Protein AF-A0AA88HST9-F1 (afdb_monomer_lite)

Foldseek 3Di:
DVLLVLQVVLVVCLVCVVVLCCCLPPVCVVPDPPVCPDPVSVVSVVLNPDPCNNVVSVVSNVVSVLVVVVVVVVPPPDDDVVNNVVSVVVSVLVVCPVPDDPVVSVVVVVVVVVVVVVD

Sequence (119 aa):
MLWLSIGPAAARMIELWPAIVEYFTVFIPKKSAILMRSNAYEEIAKLLKQSTLKAEFQFSVDSSSLFTRFTLKFRCQEPLVHEIFMELELLGRTLAGHILKAEVAQKLLEDLESKTVRR

Organism: Artemia franciscana (NCBI:txid6661)

Radius of gyration: 21.06 Å; chains: 1; bounding box: 46×28×64 Å

pLDDT: mean 81.49, std 11.65, range [40.53, 95.38]

Structure (mmCIF, N/CA/C/O backbone):
data_AF-A0AA88HST9-F1
#
_entry.id   AF-A0AA88HST9-F1
#
loop_
_atom_site.group_PDB
_atom_site.id
_atom_site.type_symbol
_atom_site.label_atom_id
_atom_site.label_alt_id
_atom_site.label_comp_id
_atom_site.label_asym_id
_atom_site.label_entity_id
_atom_site.label_seq_id
_atom_site.pdbx_PDB_ins_code
_atom_site.Cartn_x
_atom_site.Cartn_y
_atom_site.Cartn_z
_atom_site.occupancy
_atom_site.B_iso_or_equiv
_atom_site.auth_seq_id
_atom_site.auth_comp_id
_atom_site.auth_asym_id
_atom_site.auth_atom_id
_atom_site.pdbx_PDB_model_num
ATOM 1 N N . MET A 1 1 ? -8.917 17.772 2.207 1.00 47.25 1 MET A N 1
ATOM 2 C CA . MET A 1 1 ? -9.353 17.037 0.993 1.00 47.25 1 MET A CA 1
ATOM 3 C C . MET A 1 1 ? -8.372 15.952 0.534 1.00 47.25 1 MET A C 1
ATOM 5 O O . MET A 1 1 ? -8.838 14.989 -0.053 1.00 47.25 1 MET A O 1
ATOM 9 N N . LEU A 1 2 ? -7.066 16.042 0.829 1.00 57.47 2 LEU A N 1
ATOM 10 C CA . LEU A 1 2 ? -6.024 15.159 0.270 1.00 57.47 2 LEU A CA 1
ATOM 11 C C . LEU A 1 2 ? -6.174 13.649 0.577 1.00 57.47 2 LEU A C 1
ATOM 13 O O . LEU A 1 2 ? -5.771 12.811 -0.220 1.00 57.47 2 LEU A O 1
ATOM 17 N N . TRP A 1 3 ? -6.773 13.286 1.714 1.00 59.03 3 TRP A N 1
ATOM 18 C CA . TRP A 1 3 ? -6.875 11.884 2.144 1.00 59.03 3 TRP A CA 1
ATOM 19 C C . TRP A 1 3 ? -7.868 11.040 1.322 1.00 59.03 3 TRP A C 1
ATOM 21 O O . TRP A 1 3 ? -7.671 9.841 1.133 1.00 59.03 3 TRP A O 1
ATOM 31 N N . LEU A 1 4 ? -8.923 11.670 0.791 1.00 63.59 4 LEU A N 1
ATOM 32 C CA . LEU A 1 4 ? -9.952 10.983 -0.003 1.00 63.59 4 LEU A CA 1
ATOM 33 C C . LEU A 1 4 ? -9.472 10.653 -1.422 1.00 63.59 4 LEU A C 1
ATOM 35 O O . LEU A 1 4 ? -9.969 9.715 -2.031 1.00 63.59 4 LEU A O 1
ATOM 39 N N . SER A 1 5 ? -8.502 11.402 -1.953 1.00 75.19 5 SER A N 1
ATOM 40 C CA . SER A 1 5 ? -7.960 11.171 -3.297 1.00 75.19 5 SER A CA 1
ATOM 41 C C . SER A 1 5 ? -6.881 10.087 -3.337 1.00 75.19 5 SER A C 1
ATOM 43 O O . SER A 1 5 ? -6.665 9.490 -4.388 1.00 75.19 5 SER A O 1
ATOM 45 N N . ILE A 1 6 ? -6.218 9.809 -2.207 1.00 81.75 6 ILE A N 1
ATOM 46 C CA . ILE A 1 6 ? -5.151 8.798 -2.129 1.00 81.75 6 ILE A CA 1
ATOM 47 C C . ILE A 1 6 ? -5.712 7.380 -2.284 1.00 81.75 6 ILE A C 1
ATOM 49 O O . ILE A 1 6 ? -5.101 6.573 -2.976 1.00 81.75 6 ILE A O 1
ATOM 53 N N . GLY A 1 7 ? -6.881 7.080 -1.707 1.00 85.56 7 GLY A N 1
ATOM 54 C CA . GLY A 1 7 ? -7.486 5.743 -1.771 1.00 85.56 7 GLY A CA 1
ATOM 55 C C . GLY A 1 7 ? -7.720 5.250 -3.204 1.00 85.56 7 GLY A C 1
ATOM 56 O O . GLY A 1 7 ? -7.146 4.233 -3.589 1.00 85.56 7 GLY A O 1
ATOM 57 N N . PRO A 1 8 ? -8.490 5.980 -4.034 1.00 88.81 8 PRO A N 1
ATOM 58 C CA . PRO A 1 8 ? -8.727 5.598 -5.426 1.00 88.81 8 PRO A CA 1
ATOM 59 C C . PRO A 1 8 ? -7.445 5.523 -6.268 1.00 88.81 8 PRO A C 1
ATOM 61 O O . PRO A 1 8 ? -7.311 4.640 -7.113 1.00 88.81 8 PRO A O 1
ATOM 64 N N . ALA A 1 9 ? -6.483 6.422 -6.029 1.00 89.44 9 ALA A N 1
ATOM 65 C CA . ALA A 1 9 ? -5.199 6.403 -6.726 1.00 89.44 9 ALA A CA 1
ATOM 66 C C . ALA A 1 9 ? -4.369 5.162 -6.357 1.00 89.44 9 ALA A C 1
ATOM 68 O O . ALA A 1 9 ? -3.865 4.477 -7.246 1.00 89.44 9 ALA A O 1
ATOM 69 N N . ALA A 1 10 ? -4.277 4.831 -5.066 1.00 90.50 10 ALA A N 1
ATOM 70 C CA . ALA A 1 10 ? -3.583 3.641 -4.585 1.00 90.50 10 ALA A CA 1
ATOM 71 C C . ALA A 1 10 ? -4.253 2.351 -5.087 1.00 90.50 10 ALA A C 1
ATOM 73 O O . ALA A 1 10 ? -3.559 1.443 -5.535 1.00 90.50 10 ALA A O 1
ATOM 74 N N . ALA A 1 11 ? -5.590 2.296 -5.116 1.00 91.69 11 ALA A N 1
ATOM 75 C CA . ALA A 1 11 ? -6.327 1.155 -5.661 1.00 91.69 11 ALA A CA 1
ATOM 76 C C . ALA A 1 11 ? -5.984 0.914 -7.139 1.00 91.69 11 ALA A C 1
ATOM 78 O O . ALA A 1 11 ? -5.685 -0.212 -7.535 1.00 91.69 11 ALA A O 1
ATOM 79 N N . ARG A 1 12 ? -5.918 1.987 -7.935 1.00 93.25 12 ARG A N 1
ATOM 80 C CA . ARG A 1 12 ? -5.510 1.913 -9.342 1.00 93.25 12 ARG A CA 1
ATOM 81 C C . ARG A 1 12 ? -4.055 1.466 -9.514 1.00 93.25 12 ARG A C 1
ATOM 83 O O . ARG A 1 12 ? -3.750 0.721 -10.441 1.00 93.25 12 ARG A O 1
ATOM 90 N N . MET A 1 13 ? -3.156 1.894 -8.626 1.00 92.38 13 MET A N 1
ATOM 91 C CA . MET A 1 13 ? -1.761 1.434 -8.629 1.00 92.38 13 MET A CA 1
ATOM 92 C C . MET A 1 13 ? -1.644 -0.065 -8.333 1.00 92.38 13 MET A C 1
ATOM 94 O O . MET A 1 13 ? -0.799 -0.732 -8.926 1.00 92.38 13 MET A O 1
ATOM 98 N N . ILE A 1 14 ? -2.499 -0.606 -7.458 1.00 93.44 14 ILE A N 1
ATOM 99 C CA . ILE A 1 14 ? -2.558 -2.046 -7.162 1.00 93.44 14 ILE A CA 1
ATOM 100 C C . ILE A 1 14 ? -3.110 -2.827 -8.357 1.00 93.44 14 ILE A C 1
ATOM 102 O O . ILE A 1 14 ? -2.544 -3.857 -8.719 1.00 93.44 14 ILE A O 1
ATOM 106 N N . GLU A 1 15 ? -4.177 -2.331 -8.987 1.00 95.31 15 GLU A N 1
ATOM 107 C CA . GLU A 1 15 ? -4.783 -2.942 -10.178 1.00 95.31 15 GLU A CA 1
ATOM 108 C C . GLU A 1 15 ? -3.774 -3.043 -11.333 1.00 95.31 15 GLU A C 1
ATOM 110 O O . GLU A 1 15 ? -3.610 -4.099 -11.944 1.00 95.31 15 GLU A O 1
ATOM 115 N N . LEU A 1 16 ? -3.032 -1.961 -11.582 1.00 95.31 16 LEU A N 1
ATOM 116 C CA . LEU A 1 16 ? -2.015 -1.893 -12.635 1.00 95.31 16 LEU A CA 1
ATOM 117 C C . LEU A 1 16 ? -0.659 -2.475 -12.217 1.00 95.31 16 LEU A C 1
ATOM 119 O O . LEU A 1 16 ? 0.271 -2.489 -13.025 1.00 95.31 16 LEU A O 1
ATOM 123 N N . TRP A 1 17 ? -0.522 -2.970 -10.984 1.00 94.19 17 TRP A N 1
ATOM 124 C CA . TRP A 1 17 ? 0.758 -3.406 -10.428 1.00 94.19 17 TRP A CA 1
ATOM 125 C C . TRP A 1 17 ? 1.511 -4.413 -11.312 1.00 94.19 17 TRP A C 1
ATOM 127 O O . TRP A 1 17 ? 2.698 -4.188 -11.561 1.00 94.19 17 TRP A O 1
ATOM 137 N N . PRO A 1 18 ? 0.877 -5.482 -11.846 1.00 93.50 18 PRO A N 1
ATOM 138 C CA . PRO A 1 18 ? 1.578 -6.439 -12.701 1.00 93.50 18 PRO A CA 1
ATOM 139 C C . PRO A 1 18 ? 2.143 -5.783 -13.967 1.00 93.50 18 PRO A C 1
ATOM 141 O O . PRO A 1 18 ? 3.297 -6.017 -14.318 1.00 93.50 18 PRO A O 1
ATOM 144 N N . ALA A 1 19 ? 1.360 -4.903 -14.599 1.00 95.38 19 ALA A N 1
ATOM 145 C CA . ALA A 1 19 ? 1.761 -4.194 -15.809 1.00 95.38 19 ALA A CA 1
ATOM 146 C C . ALA A 1 19 ? 2.894 -3.194 -15.539 1.00 95.38 19 ALA A C 1
ATOM 148 O O . ALA A 1 19 ? 3.815 -3.080 -16.343 1.00 95.38 19 ALA A O 1
ATOM 149 N N . ILE A 1 20 ? 2.866 -2.499 -14.396 1.00 93.88 20 ILE A N 1
ATOM 150 C CA . ILE A 1 20 ? 3.944 -1.590 -13.979 1.00 93.88 20 ILE A CA 1
ATOM 151 C C . ILE A 1 20 ? 5.243 -2.378 -13.787 1.00 93.88 20 ILE A C 1
ATOM 153 O O . ILE A 1 20 ? 6.280 -2.004 -14.338 1.00 93.88 20 ILE A O 1
ATOM 157 N N . VAL A 1 21 ? 5.189 -3.491 -13.048 1.00 94.00 21 VAL A N 1
ATOM 158 C CA . VAL A 1 21 ? 6.365 -4.339 -12.822 1.00 94.00 21 VAL A CA 1
ATOM 159 C C . VAL A 1 21 ? 6.911 -4.850 -14.153 1.00 94.00 21 VAL A C 1
ATOM 161 O O . VAL A 1 21 ? 8.101 -4.686 -14.417 1.00 94.00 21 VAL A O 1
ATOM 164 N N . GLU A 1 22 ? 6.070 -5.406 -15.023 1.00 94.50 22 GLU A N 1
ATOM 165 C CA . GLU A 1 22 ? 6.497 -5.909 -16.333 1.00 94.50 22 GLU A CA 1
ATOM 166 C C . GLU A 1 22 ? 7.096 -4.800 -17.212 1.00 94.50 22 GLU A C 1
ATOM 168 O O . GLU A 1 22 ? 8.156 -4.976 -17.822 1.00 94.50 22 GLU A O 1
ATOM 173 N N . TYR A 1 23 ? 6.468 -3.626 -17.234 1.00 93.62 23 TYR A N 1
ATOM 174 C CA . TYR A 1 23 ? 6.916 -2.500 -18.042 1.00 93.62 23 TYR A CA 1
ATOM 175 C C . TYR A 1 23 ? 8.320 -2.027 -17.642 1.00 93.62 23 TYR A C 1
ATOM 177 O O . TYR A 1 23 ? 9.204 -1.897 -18.495 1.00 93.62 23 TYR A O 1
ATOM 185 N N . PHE A 1 24 ? 8.551 -1.822 -16.343 1.00 92.81 24 PHE A N 1
ATOM 186 C CA . PHE A 1 24 ? 9.826 -1.307 -15.841 1.00 92.81 24 PHE A CA 1
ATOM 187 C C . PHE A 1 24 ? 10.914 -2.379 -15.709 1.00 92.81 24 PHE A C 1
ATOM 189 O O . PHE A 1 24 ? 12.089 -2.045 -15.827 1.00 92.81 24 PHE A O 1
ATOM 196 N N . THR A 1 25 ? 10.567 -3.655 -15.505 1.00 91.25 25 THR A N 1
ATOM 197 C CA . THR A 1 25 ? 11.570 -4.725 -15.299 1.00 91.25 25 THR A CA 1
ATOM 198 C C . THR A 1 25 ? 11.862 -5.566 -16.541 1.00 91.25 25 THR A C 1
ATOM 200 O O . THR A 1 25 ? 12.947 -6.136 -16.638 1.00 91.25 25 THR A O 1
ATOM 203 N N . VAL A 1 26 ? 10.942 -5.628 -17.510 1.00 91.94 26 VAL A N 1
ATOM 204 C CA . VAL A 1 26 ? 11.084 -6.464 -18.714 1.00 91.94 26 VAL A CA 1
ATOM 205 C C . VAL A 1 26 ? 11.076 -5.622 -19.982 1.00 91.94 26 VAL A C 1
ATOM 207 O O . VAL A 1 26 ? 11.989 -5.739 -20.801 1.00 91.94 26 VAL A O 1
ATOM 210 N N . PHE A 1 27 ? 10.061 -4.778 -20.169 1.00 93.75 27 PHE A N 1
ATOM 211 C CA . PHE A 1 27 ? 9.853 -4.085 -21.441 1.00 93.75 27 PHE A CA 1
ATOM 212 C C . PHE A 1 27 ? 10.879 -2.977 -21.695 1.00 93.75 27 PHE A C 1
ATOM 214 O O . PHE A 1 27 ? 11.538 -2.989 -22.738 1.00 93.75 27 PHE A O 1
ATOM 221 N N . ILE A 1 28 ? 11.049 -2.035 -20.757 1.00 92.31 28 ILE A N 1
ATOM 222 C CA . ILE A 1 28 ? 12.011 -0.933 -20.913 1.00 92.31 28 ILE A CA 1
ATOM 223 C C . ILE A 1 28 ? 13.437 -1.467 -21.122 1.00 92.31 28 ILE A C 1
ATOM 225 O O . ILE A 1 28 ? 14.056 -1.053 -22.108 1.00 92.31 28 ILE A O 1
ATOM 229 N N . PRO A 1 29 ? 13.946 -2.414 -20.304 1.00 90.50 29 PRO A N 1
ATOM 230 C CA . PRO A 1 29 ? 15.285 -2.961 -20.504 1.00 90.50 29 PRO A CA 1
ATOM 231 C C . PRO A 1 29 ? 15.516 -3.601 -21.872 1.00 90.50 29 PRO A C 1
ATOM 233 O O . PRO A 1 29 ? 16.614 -3.508 -22.414 1.00 90.50 29 PRO A O 1
ATOM 236 N N . LYS A 1 30 ? 14.482 -4.217 -22.459 1.00 91.38 30 LYS A N 1
ATOM 237 C CA . LYS A 1 30 ? 14.563 -4.816 -23.800 1.00 91.38 30 LYS A CA 1
ATOM 238 C C . LYS A 1 30 ? 14.453 -3.791 -24.929 1.00 91.38 30 LYS A C 1
ATOM 240 O O . LYS A 1 30 ? 14.975 -4.037 -26.011 1.00 91.38 30 LYS A O 1
ATOM 245 N N . LYS A 1 31 ? 13.748 -2.675 -24.712 1.00 91.62 31 LYS A N 1
ATOM 246 C CA . LYS A 1 31 ? 13.371 -1.741 -25.786 1.00 91.62 31 LYS A CA 1
ATOM 247 C C . LYS A 1 31 ? 14.245 -0.492 -25.868 1.00 91.62 31 LYS A C 1
ATOM 249 O O . LYS A 1 31 ? 14.460 0.006 -26.970 1.00 91.62 31 LYS A O 1
ATOM 254 N N . SER A 1 32 ? 14.709 0.059 -24.744 1.00 87.00 32 SER A N 1
ATOM 255 C CA . SER A 1 32 ? 15.460 1.322 -24.762 1.00 87.00 32 SER A CA 1
ATOM 256 C C . SER A 1 32 ? 16.420 1.474 -23.586 1.00 87.00 32 SER A C 1
ATOM 258 O O . SER A 1 32 ? 16.035 1.847 -22.478 1.00 87.00 32 SER A O 1
ATOM 260 N N . ALA A 1 33 ? 17.712 1.312 -23.876 1.00 86.38 33 ALA A N 1
ATOM 261 C CA . ALA A 1 33 ? 18.790 1.600 -22.932 1.00 86.38 33 ALA A CA 1
ATOM 262 C C . ALA A 1 33 ? 18.906 3.098 -22.583 1.00 86.38 33 ALA A C 1
ATOM 264 O O . ALA A 1 33 ? 19.464 3.443 -21.547 1.00 86.38 33 ALA A O 1
ATOM 265 N N . ILE A 1 34 ? 18.380 3.998 -23.424 1.00 89.56 34 ILE A N 1
ATOM 266 C CA . ILE A 1 34 ? 18.397 5.447 -23.168 1.00 89.56 34 ILE A CA 1
ATOM 267 C C . ILE A 1 34 ? 17.441 5.789 -22.023 1.00 89.56 34 ILE A C 1
ATOM 269 O O . ILE A 1 34 ? 17.811 6.534 -21.120 1.00 89.56 34 ILE A O 1
ATOM 273 N N . LEU A 1 35 ? 16.239 5.201 -22.018 1.00 86.12 35 LEU A N 1
ATOM 274 C CA . LEU A 1 35 ? 15.265 5.413 -20.943 1.00 86.12 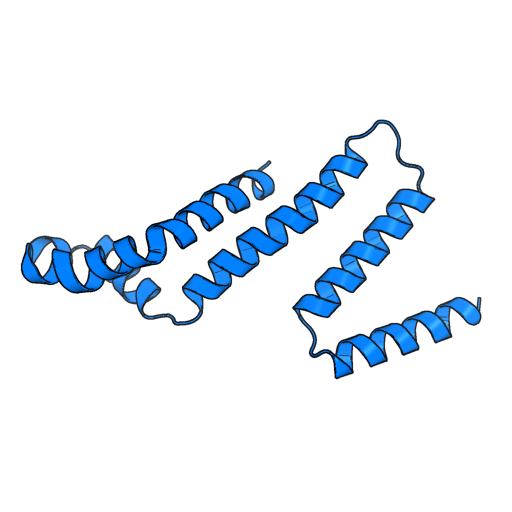35 LEU A CA 1
ATOM 275 C C . LEU A 1 35 ? 15.778 4.883 -19.602 1.00 86.12 35 LEU A C 1
ATOM 277 O O . LEU A 1 35 ? 15.525 5.504 -18.572 1.00 86.12 35 LEU A O 1
ATOM 281 N N . MET A 1 36 ? 16.559 3.798 -19.620 1.00 87.69 36 MET A N 1
ATOM 282 C CA . MET A 1 36 ? 17.175 3.251 -18.409 1.00 87.69 36 MET A CA 1
ATOM 283 C C . MET A 1 36 ? 18.174 4.196 -17.733 1.00 87.69 36 MET A C 1
ATOM 285 O O . MET A 1 36 ? 18.408 4.057 -16.541 1.00 87.69 36 MET A O 1
ATOM 289 N N . ARG A 1 37 ? 18.764 5.139 -18.478 1.00 89.38 37 ARG A N 1
ATOM 290 C CA . ARG A 1 37 ? 19.721 6.127 -17.949 1.00 89.38 37 ARG A CA 1
ATOM 291 C C . ARG A 1 37 ? 19.043 7.371 -17.380 1.00 89.38 37 ARG A C 1
ATOM 293 O O . ARG A 1 37 ? 19.723 8.291 -16.940 1.00 89.38 37 ARG A O 1
ATOM 300 N N . SER A 1 38 ? 17.716 7.453 -17.468 1.00 93.06 38 SER A N 1
ATOM 301 C CA . SER A 1 38 ? 16.983 8.576 -16.895 1.00 93.06 38 SER A CA 1
ATOM 302 C C . SER A 1 38 ? 16.864 8.411 -15.381 1.00 93.06 38 SER A C 1
ATOM 304 O O . SER A 1 38 ? 16.530 7.327 -14.901 1.00 93.06 38 SER A O 1
ATOM 306 N N . ASN A 1 39 ? 17.055 9.504 -14.638 1.00 92.25 39 ASN A N 1
ATOM 307 C CA . ASN A 1 39 ? 16.891 9.505 -13.179 1.00 92.25 39 ASN A CA 1
ATOM 308 C C . ASN A 1 39 ? 15.512 8.970 -12.762 1.00 92.25 39 ASN A C 1
ATOM 310 O O . ASN A 1 39 ? 15.409 8.186 -11.828 1.00 92.25 39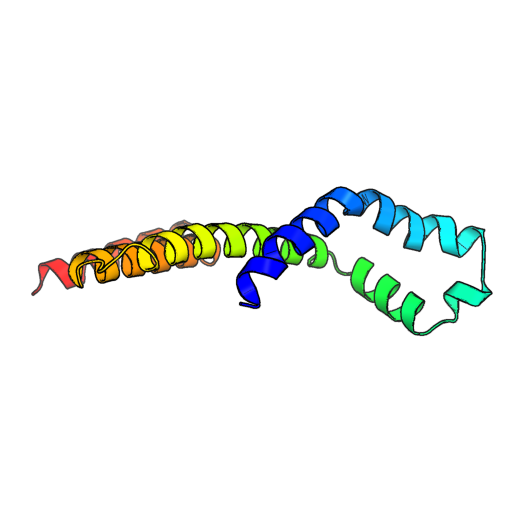 ASN A O 1
ATOM 314 N N . ALA A 1 40 ? 14.459 9.326 -13.506 1.00 90.75 40 ALA A N 1
ATOM 315 C CA . ALA A 1 40 ? 13.100 8.861 -13.235 1.00 90.75 40 ALA A CA 1
ATOM 316 C C . ALA A 1 40 ? 12.972 7.331 -13.32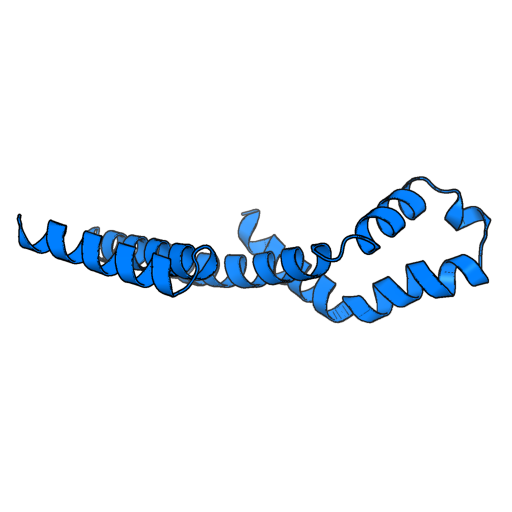1 1.00 90.75 40 ALA A C 1
ATOM 318 O O . ALA A 1 40 ? 12.321 6.713 -12.481 1.00 90.75 40 ALA A O 1
ATOM 319 N N . TYR A 1 41 ? 13.601 6.701 -14.319 1.00 92.50 41 TYR A N 1
ATOM 320 C CA . TYR A 1 41 ? 13.610 5.244 -14.414 1.00 92.50 41 TYR A CA 1
ATOM 321 C C . TYR A 1 41 ? 14.364 4.616 -13.241 1.00 92.50 41 TYR A C 1
ATOM 323 O O . TYR A 1 41 ? 13.865 3.661 -12.651 1.00 92.50 41 TYR A O 1
ATOM 331 N N . GLU A 1 42 ? 15.544 5.136 -12.897 1.00 91.75 42 GLU A N 1
ATOM 332 C CA . GLU A 1 42 ? 16.349 4.592 -11.799 1.00 91.75 42 GLU A CA 1
ATOM 333 C C . GLU A 1 42 ? 15.614 4.672 -10.457 1.00 91.75 42 GLU A C 1
ATOM 335 O O . GLU A 1 42 ? 15.603 3.696 -9.701 1.00 91.75 42 GLU A O 1
ATOM 340 N N . GLU A 1 43 ? 14.943 5.792 -10.187 1.00 93.81 43 GLU A N 1
ATOM 341 C CA . GLU A 1 43 ? 14.120 5.980 -8.992 1.00 93.81 43 GLU A CA 1
ATOM 342 C C . GLU A 1 43 ? 12.964 4.979 -8.940 1.00 93.81 43 GLU A C 1
ATOM 344 O O . GLU A 1 43 ? 12.810 4.267 -7.945 1.00 93.81 43 GLU A O 1
ATOM 349 N N . ILE A 1 44 ? 12.192 4.851 -10.024 1.00 92.38 44 ILE A N 1
ATOM 350 C CA . ILE A 1 44 ? 11.063 3.913 -10.081 1.00 92.38 44 ILE A CA 1
ATOM 351 C C . ILE A 1 44 ? 11.555 2.467 -9.967 1.00 92.38 44 ILE A C 1
ATOM 353 O O . ILE A 1 44 ? 10.996 1.680 -9.207 1.00 92.38 44 ILE A O 1
ATOM 357 N N . ALA A 1 45 ? 12.632 2.106 -10.665 1.00 90.75 45 ALA A N 1
ATOM 358 C CA . ALA A 1 45 ? 13.211 0.770 -10.594 1.00 90.75 45 ALA A CA 1
ATOM 359 C C . ALA A 1 45 ? 13.741 0.446 -9.188 1.00 90.75 45 ALA A C 1
ATOM 361 O O . ALA A 1 45 ? 13.660 -0.703 -8.751 1.00 90.75 45 ALA A O 1
ATOM 362 N N . LYS A 1 46 ? 14.269 1.438 -8.461 1.00 91.94 46 LYS A N 1
ATOM 363 C CA . LYS A 1 46 ? 14.672 1.287 -7.056 1.00 91.94 46 LYS A CA 1
ATOM 364 C C . LYS A 1 46 ? 13.460 1.067 -6.150 1.00 91.94 46 LYS A C 1
ATOM 366 O O . LYS A 1 46 ? 13.503 0.166 -5.317 1.00 91.94 46 LYS A O 1
ATOM 371 N N . LEU A 1 47 ? 12.393 1.841 -6.340 1.00 91.81 47 LEU A N 1
ATOM 372 C CA . LEU A 1 47 ? 11.142 1.708 -5.588 1.00 91.81 47 LEU A CA 1
ATOM 373 C C . LEU A 1 47 ? 10.484 0.340 -5.824 1.00 91.81 47 LEU A C 1
ATOM 375 O O . LEU A 1 47 ? 10.115 -0.340 -4.873 1.00 91.81 47 LEU A O 1
ATOM 379 N N . LEU A 1 48 ? 10.424 -0.132 -7.072 1.00 91.19 48 LEU A N 1
ATOM 380 C CA . LEU A 1 48 ? 9.836 -1.436 -7.411 1.00 91.19 48 LEU A CA 1
ATOM 381 C C . LEU A 1 48 ? 10.598 -2.636 -6.826 1.00 91.19 48 LEU A C 1
ATOM 383 O O . LEU A 1 48 ? 10.024 -3.717 -6.705 1.00 91.19 48 LEU A O 1
ATOM 387 N N . LYS A 1 49 ? 11.871 -2.468 -6.444 1.00 89.31 49 LYS A N 1
ATOM 388 C CA . LYS A 1 49 ? 12.641 -3.504 -5.730 1.00 89.31 49 LYS A CA 1
ATOM 389 C C . LYS A 1 49 ? 12.256 -3.620 -4.255 1.00 89.31 49 LYS A C 1
ATOM 391 O O . LYS A 1 49 ? 12.609 -4.612 -3.620 1.00 89.31 49 LYS A O 1
ATOM 396 N N . GLN A 1 50 ? 11.569 -2.627 -3.693 1.00 92.12 50 GLN A N 1
ATOM 397 C CA . GLN A 1 50 ? 11.107 -2.677 -2.313 1.00 92.12 50 GLN A CA 1
ATOM 398 C C . GLN A 1 50 ? 9.880 -3.584 -2.226 1.00 92.12 50 GLN A C 1
ATOM 400 O O . GLN A 1 50 ? 8.818 -3.282 -2.769 1.00 92.12 50 GLN A O 1
ATOM 405 N N . SER A 1 51 ? 10.013 -4.698 -1.506 1.00 85.06 51 SER A N 1
ATOM 406 C CA . SER A 1 51 ? 8.920 -5.656 -1.307 1.00 85.06 51 SER A CA 1
ATOM 407 C C . SER A 1 51 ? 7.728 -5.059 -0.550 1.00 85.06 51 SER A C 1
ATOM 409 O O . SER A 1 51 ? 6.611 -5.555 -0.685 1.00 85.06 51 SER A O 1
ATOM 411 N N . THR A 1 52 ? 7.943 -3.984 0.213 1.00 90.62 52 THR A N 1
ATOM 412 C CA . THR A 1 52 ? 6.907 -3.313 1.008 1.00 90.62 52 THR A CA 1
ATOM 413 C C . THR A 1 52 ? 6.026 -2.380 0.191 1.00 90.62 52 THR A C 1
ATOM 415 O O . THR A 1 52 ? 4.891 -2.146 0.586 1.00 90.62 52 THR A O 1
ATOM 418 N N . LEU A 1 53 ? 6.476 -1.901 -0.972 1.00 90.06 53 LEU A N 1
ATOM 419 C CA . LEU A 1 53 ? 5.787 -0.837 -1.707 1.00 90.06 53 LEU A CA 1
ATOM 420 C C . LEU A 1 53 ? 4.347 -1.212 -2.094 1.00 90.06 53 LEU A C 1
ATOM 422 O O . LEU A 1 53 ? 3.420 -0.417 -1.950 1.00 90.06 53 LEU A O 1
ATOM 426 N N . LYS A 1 54 ? 4.123 -2.459 -2.527 1.00 89.81 54 LYS A N 1
ATOM 427 C CA . LYS A 1 54 ? 2.766 -2.950 -2.819 1.00 89.81 54 LYS A CA 1
ATOM 428 C C . LYS A 1 54 ? 1.894 -2.993 -1.559 1.00 89.81 54 LYS A C 1
ATOM 430 O O . LYS A 1 54 ? 0.713 -2.659 -1.616 1.00 89.81 54 LYS A O 1
ATOM 435 N N . ALA A 1 55 ? 2.475 -3.403 -0.433 1.00 89.12 55 ALA A N 1
ATOM 436 C CA . ALA A 1 55 ? 1.780 -3.442 0.848 1.00 89.12 55 ALA A CA 1
ATOM 437 C C . ALA A 1 55 ? 1.453 -2.028 1.356 1.00 89.12 55 ALA A C 1
ATOM 439 O O . ALA A 1 55 ? 0.381 -1.823 1.909 1.00 89.12 55 ALA A O 1
ATOM 440 N N . GLU A 1 56 ? 2.313 -1.041 1.100 1.00 88.81 56 GLU A N 1
ATOM 441 C CA . GLU A 1 56 ? 2.064 0.371 1.420 1.00 88.81 56 GLU A CA 1
ATOM 442 C C . GLU A 1 56 ? 0.892 0.947 0.609 1.00 88.81 56 GLU A C 1
ATOM 444 O O . GLU A 1 56 ? 0.052 1.672 1.156 1.00 88.81 56 GLU A O 1
ATOM 449 N N . PHE A 1 57 ? 0.767 0.579 -0.672 1.00 90.06 57 PHE A N 1
ATOM 450 C CA . PHE A 1 57 ? -0.424 0.921 -1.454 1.00 90.06 57 PHE A CA 1
ATOM 451 C C . PHE A 1 57 ? -1.682 0.258 -0.893 1.00 90.06 57 PHE A C 1
ATOM 453 O O . PHE A 1 57 ? -2.695 0.939 -0.734 1.00 90.06 57 PHE A O 1
ATOM 460 N N . GLN A 1 58 ? -1.622 -1.031 -0.544 1.00 89.56 58 GLN A N 1
ATOM 461 C CA . GLN A 1 58 ? -2.763 -1.733 0.056 1.00 89.56 58 GLN A CA 1
ATOM 462 C C . GLN A 1 58 ? -3.180 -1.085 1.382 1.00 89.56 58 GLN A C 1
ATOM 464 O O . GLN A 1 58 ? -4.346 -0.750 1.569 1.00 89.56 58 GLN A O 1
ATOM 469 N N . PHE A 1 59 ? -2.210 -0.788 2.247 1.00 87.12 59 PHE A N 1
ATOM 470 C CA . PHE A 1 59 ? -2.435 -0.079 3.501 1.00 87.12 59 PHE A CA 1
ATOM 471 C C . PHE A 1 59 ? -3.093 1.289 3.282 1.00 87.12 59 PHE A C 1
ATOM 473 O O . PHE A 1 59 ? -3.979 1.687 4.042 1.00 87.12 59 PHE A O 1
ATOM 480 N N . SER A 1 60 ? -2.695 2.008 2.230 1.00 87.19 60 SER A N 1
ATOM 481 C CA . SER A 1 60 ? -3.287 3.301 1.872 1.00 87.19 60 SER A CA 1
ATOM 482 C C . SER A 1 60 ? -4.748 3.168 1.434 1.00 87.19 60 SER A C 1
ATOM 484 O O . SER A 1 60 ? -5.576 3.997 1.821 1.00 87.19 60 SER A O 1
ATOM 486 N N . VAL A 1 61 ? -5.088 2.126 0.666 1.00 88.75 61 VAL A N 1
ATOM 487 C CA . VAL A 1 61 ? -6.476 1.815 0.276 1.00 88.75 61 VAL A CA 1
ATOM 488 C C . VAL A 1 61 ? -7.320 1.496 1.507 1.00 88.75 61 VAL A C 1
ATOM 490 O O . VAL A 1 61 ? -8.367 2.118 1.717 1.00 88.75 61 VAL A O 1
ATOM 493 N N . ASP A 1 62 ? -6.830 0.591 2.353 1.00 85.44 62 ASP A N 1
ATOM 494 C CA . ASP A 1 62 ? -7.543 0.129 3.544 1.00 85.44 62 ASP A CA 1
ATOM 495 C C . ASP A 1 62 ? -7.776 1.291 4.516 1.00 85.44 62 ASP A C 1
ATOM 497 O O . ASP A 1 62 ? -8.905 1.542 4.950 1.00 85.44 62 ASP A O 1
ATOM 501 N N . SER A 1 63 ? -6.735 2.089 4.767 1.00 83.75 63 SER A N 1
ATOM 502 C CA . SER A 1 63 ? -6.823 3.289 5.601 1.00 83.75 63 SER A CA 1
ATOM 503 C C . SER A 1 63 ? -7.799 4.311 5.016 1.00 83.75 63 SER A C 1
ATOM 505 O O . SER A 1 63 ? -8.640 4.853 5.735 1.00 83.75 63 SER A O 1
ATOM 507 N N . SER A 1 64 ? -7.740 4.574 3.706 1.00 85.69 64 SER A N 1
ATOM 508 C CA . SER A 1 64 ? -8.646 5.530 3.061 1.00 85.69 64 SER A CA 1
ATOM 509 C C . SER A 1 64 ? -10.112 5.112 3.209 1.00 85.69 64 SER A C 1
ATOM 511 O O . SER A 1 64 ? -10.951 5.956 3.534 1.00 85.69 64 SER A O 1
ATOM 513 N N . SER A 1 65 ? -10.426 3.820 3.072 1.00 83.06 65 SER A N 1
ATOM 514 C CA . SER A 1 65 ? -11.790 3.304 3.269 1.00 83.06 65 SER A CA 1
ATOM 515 C C . SER A 1 65 ? -12.300 3.514 4.704 1.00 83.06 65 SER A C 1
ATOM 517 O O . SER A 1 65 ? -13.413 4.008 4.915 1.00 83.06 65 SER A O 1
ATOM 519 N N . LEU A 1 66 ? -11.444 3.239 5.689 1.00 82.12 66 LEU A N 1
ATOM 520 C CA . LEU A 1 66 ? -11.732 3.362 7.115 1.00 82.12 66 LEU A CA 1
ATOM 521 C C . LEU A 1 66 ? -11.994 4.822 7.512 1.00 82.12 66 LEU A C 1
ATOM 523 O O . LEU A 1 66 ? -13.009 5.125 8.145 1.00 82.12 66 LEU A O 1
ATOM 527 N N . PHE A 1 67 ? -11.151 5.746 7.049 1.00 81.19 67 PHE A N 1
ATOM 528 C CA . PHE A 1 67 ? -11.348 7.177 7.283 1.00 81.19 67 PHE A CA 1
ATOM 529 C C . PHE A 1 67 ? -12.508 7.763 6.464 1.00 81.19 67 PHE A C 1
ATOM 531 O O . PHE A 1 67 ? -13.163 8.699 6.923 1.00 81.19 67 PHE A O 1
ATOM 538 N N . THR A 1 68 ? -12.816 7.223 5.281 1.00 82.31 68 THR A N 1
ATOM 539 C CA . THR A 1 68 ? -13.991 7.645 4.494 1.00 82.31 68 THR A CA 1
ATOM 540 C C . THR A 1 68 ? -15.282 7.307 5.234 1.00 82.31 68 THR A C 1
ATOM 542 O O . THR A 1 68 ? -16.131 8.180 5.400 1.00 82.31 68 THR A O 1
ATOM 545 N N . ARG A 1 69 ? -15.405 6.081 5.761 1.00 77.88 69 ARG A N 1
ATOM 546 C CA . ARG A 1 69 ? -16.561 5.672 6.576 1.00 77.88 69 ARG A CA 1
ATOM 547 C C . ARG A 1 69 ? -16.743 6.579 7.791 1.00 77.88 69 ARG A C 1
ATOM 549 O O . ARG A 1 69 ? -17.856 7.028 8.048 1.00 77.88 69 ARG A O 1
ATOM 556 N N . PHE A 1 70 ? -15.647 6.863 8.495 1.00 76.81 70 PHE A N 1
ATOM 557 C CA . PHE A 1 70 ? -15.643 7.780 9.629 1.00 76.81 70 PHE A CA 1
ATOM 558 C C . PHE A 1 70 ? -16.110 9.172 9.183 1.00 76.81 70 PHE A C 1
ATOM 560 O O . PHE A 1 70 ? -17.172 9.625 9.589 1.00 76.81 70 PHE A O 1
ATOM 567 N N . THR A 1 71 ? -15.396 9.820 8.260 1.00 78.44 71 THR A N 1
ATOM 568 C CA . THR A 1 71 ? -15.693 11.199 7.824 1.00 78.44 71 THR A CA 1
ATOM 569 C C . THR A 1 71 ? -17.087 11.393 7.227 1.00 78.44 71 THR A C 1
ATOM 571 O O . THR A 1 71 ? -17.629 12.488 7.354 1.00 78.44 71 THR A O 1
ATOM 574 N N . LEU A 1 72 ? -17.691 10.371 6.611 1.00 76.81 72 LEU A N 1
ATOM 575 C CA . LEU A 1 72 ? -19.081 10.437 6.152 1.00 76.81 72 LEU A CA 1
ATOM 576 C C . LEU A 1 72 ? -20.068 10.601 7.315 1.00 76.81 72 LEU A C 1
ATOM 578 O O . LEU A 1 72 ? -20.959 11.441 7.214 1.00 76.81 72 LEU A O 1
ATOM 582 N N . LYS A 1 73 ? -19.874 9.891 8.436 1.00 72.19 73 LYS A N 1
ATOM 583 C CA . LYS A 1 73 ? -20.718 10.049 9.634 1.00 72.19 73 LYS A CA 1
ATOM 584 C C . LYS A 1 73 ? -20.605 11.447 10.245 1.00 72.19 73 LYS A C 1
ATOM 586 O O . LYS A 1 73 ? -21.611 12.018 10.639 1.00 72.19 73 LYS A O 1
ATOM 591 N N . PHE A 1 74 ? -19.408 12.038 10.235 1.00 71.81 74 PHE A N 1
ATOM 592 C CA . PHE A 1 74 ? -19.181 13.409 10.723 1.00 71.81 74 PHE A CA 1
ATOM 593 C C . PHE A 1 74 ? -19.714 14.507 9.799 1.00 71.81 74 PHE A C 1
ATOM 595 O O . PHE A 1 74 ? -19.793 15.663 10.206 1.00 71.81 74 PHE A O 1
ATOM 602 N N . ARG A 1 75 ? -20.033 14.174 8.543 1.00 69.56 75 ARG A N 1
ATOM 603 C CA . ARG A 1 75 ? -20.634 15.109 7.581 1.00 69.56 75 ARG A CA 1
ATOM 604 C C . ARG A 1 75 ? -22.160 15.120 7.633 1.00 69.56 75 ARG A C 1
ATOM 606 O O . ARG A 1 75 ? -22.755 16.039 7.075 1.00 69.56 75 ARG A O 1
ATOM 613 N N . CYS A 1 76 ? -22.788 14.133 8.271 1.00 70.12 76 CYS A N 1
ATOM 614 C CA . CYS A 1 76 ? -24.203 14.209 8.617 1.00 70.12 76 CYS A CA 1
ATOM 615 C C . CYS A 1 76 ? -24.400 15.307 9.674 1.00 70.12 76 CYS A C 1
ATOM 617 O O . CYS A 1 76 ? -23.522 15.527 10.503 1.00 70.12 76 CYS A O 1
ATOM 619 N N . GLN A 1 77 ? -25.501 16.056 9.590 1.00 59.09 77 GLN A N 1
ATOM 620 C CA . GLN A 1 77 ? -25.740 17.215 10.452 1.00 59.09 77 GLN A CA 1
ATOM 621 C C . GLN A 1 77 ? -25.783 16.785 11.928 1.00 59.09 77 GLN A C 1
ATOM 623 O O . GLN A 1 77 ? -26.626 15.984 12.309 1.00 59.09 77 GLN A O 1
ATOM 628 N N . GLU A 1 78 ? -24.848 17.333 12.710 1.00 66.62 78 GLU A N 1
ATOM 629 C CA . GLU A 1 78 ? -24.784 17.298 14.180 1.00 66.62 78 GLU A CA 1
ATOM 630 C C . GLU A 1 78 ? -24.756 15.899 14.827 1.00 66.62 78 GLU A C 1
ATOM 632 O O . GLU A 1 78 ? -25.674 15.539 15.565 1.00 66.62 78 GLU A O 1
ATOM 637 N N . PRO A 1 79 ? -23.680 15.110 14.631 1.00 69.88 79 PRO A N 1
ATOM 638 C CA . PRO A 1 79 ? -23.480 13.909 15.430 1.00 69.88 79 PRO A CA 1
ATOM 639 C C . PRO A 1 79 ? -23.318 14.306 16.899 1.00 69.88 79 PRO A C 1
ATOM 641 O O . PRO A 1 79 ? -22.537 15.205 17.241 1.00 69.88 79 PRO A O 1
ATOM 644 N N . LEU A 1 80 ? -24.059 13.641 17.782 1.00 80.19 80 LEU A N 1
ATOM 645 C CA . LEU A 1 80 ? -23.998 13.929 19.210 1.00 80.19 80 LEU A CA 1
ATOM 646 C C . LEU A 1 80 ? -22.593 13.585 19.728 1.00 80.19 80 LEU A C 1
ATOM 648 O O . LEU A 1 80 ? -21.966 12.628 19.280 1.00 80.19 80 LEU A O 1
ATOM 652 N N . VAL A 1 81 ? -22.081 14.340 20.706 1.00 80.56 81 VAL A N 1
ATOM 653 C CA . VAL A 1 81 ? -20.702 14.166 21.220 1.00 80.56 81 VAL A CA 1
ATOM 654 C C . VAL A 1 81 ? -20.419 12.723 21.665 1.00 80.56 81 VAL A C 1
ATOM 656 O O . VAL A 1 81 ? -19.299 12.236 21.519 1.00 80.56 81 VAL A O 1
ATOM 659 N N . HIS A 1 82 ? -21.433 12.010 22.161 1.00 80.69 82 HIS A N 1
ATOM 660 C CA . HIS A 1 82 ? -21.295 10.601 22.523 1.00 80.69 82 HIS A CA 1
ATOM 661 C C . HIS A 1 82 ? -21.127 9.682 21.300 1.00 80.69 82 HIS A C 1
ATOM 663 O O . HIS A 1 82 ? -20.338 8.747 21.359 1.00 80.69 82 HIS A O 1
ATOM 669 N N . GLU A 1 83 ? -21.793 9.955 20.176 1.00 80.38 83 GLU A N 1
ATOM 670 C CA . GLU A 1 83 ? -21.618 9.202 18.925 1.00 80.38 83 GLU A CA 1
ATOM 671 C C . GLU A 1 83 ? -20.220 9.430 18.347 1.00 80.38 83 GLU A C 1
ATOM 673 O O . GLU A 1 83 ? -19.560 8.490 17.909 1.00 80.38 83 GLU A O 1
ATOM 678 N N . ILE A 1 84 ? -19.728 10.670 18.432 1.00 79.38 84 ILE A N 1
ATOM 679 C CA . ILE A 1 84 ? -18.351 11.025 18.068 1.00 79.38 84 ILE A CA 1
ATOM 680 C C . ILE A 1 84 ? -17.349 10.226 18.905 1.00 79.38 84 ILE A C 1
ATOM 682 O O . ILE A 1 84 ? -16.392 9.674 18.361 1.00 79.38 84 ILE A O 1
ATOM 686 N N . PHE A 1 85 ? -17.565 10.162 20.221 1.00 82.19 85 PHE A N 1
ATOM 687 C CA . PHE A 1 85 ? -16.710 9.408 21.132 1.00 82.19 85 PHE A CA 1
ATOM 688 C C . PHE A 1 85 ? -16.688 7.915 20.781 1.00 82.19 85 PHE A C 1
ATOM 690 O O . PHE A 1 85 ? -15.608 7.346 20.630 1.00 82.19 85 PHE A O 1
ATOM 697 N N . MET A 1 86 ? -17.859 7.306 20.568 1.00 82.25 86 MET A N 1
ATOM 698 C CA . MET A 1 86 ? -17.974 5.891 20.194 1.00 82.25 86 MET A CA 1
ATOM 699 C C . MET A 1 86 ? -17.275 5.586 18.862 1.00 82.25 86 MET A C 1
ATOM 701 O O . MET A 1 86 ? -16.569 4.584 18.738 1.00 82.25 86 MET A O 1
ATOM 705 N N . GLU A 1 87 ? -17.420 6.459 17.862 1.00 81.06 87 GLU A N 1
ATOM 706 C CA . GLU A 1 87 ? -16.750 6.296 16.568 1.00 81.06 87 GLU A CA 1
ATOM 707 C C . GLU A 1 87 ? -15.231 6.479 16.666 1.00 81.06 87 GLU A C 1
ATOM 709 O O . GLU A 1 87 ? -14.486 5.760 15.999 1.00 81.06 87 GLU A O 1
ATOM 714 N N . LEU A 1 88 ? -14.750 7.407 17.499 1.00 82.56 88 LEU A N 1
ATOM 715 C CA . LEU A 1 88 ? -13.317 7.586 17.760 1.00 82.56 88 LEU A CA 1
ATOM 716 C C . LEU A 1 88 ? -12.721 6.387 18.500 1.00 82.56 88 LEU A C 1
ATOM 718 O O . LEU A 1 88 ? -11.610 5.962 18.177 1.00 82.56 88 LEU A O 1
ATOM 722 N N . GLU A 1 89 ? -13.456 5.817 19.455 1.00 83.50 89 GLU A N 1
ATOM 723 C CA . GLU A 1 89 ? -13.043 4.597 20.141 1.00 83.50 89 GLU A CA 1
ATOM 724 C C . GLU A 1 89 ? -12.957 3.422 19.157 1.00 83.50 89 GLU A C 1
ATOM 726 O O . GLU A 1 89 ? -11.932 2.738 19.093 1.00 83.50 89 GLU A O 1
ATOM 731 N N . LEU A 1 90 ? -13.986 3.229 18.325 1.00 83.62 90 LEU A N 1
ATOM 732 C CA . LEU A 1 90 ? -14.005 2.187 17.297 1.00 83.62 90 LEU A CA 1
ATOM 733 C C . LEU A 1 90 ? -12.861 2.360 16.289 1.00 83.62 90 LEU A C 1
ATOM 735 O O . LEU A 1 90 ? -12.199 1.384 15.918 1.00 83.62 90 LEU A O 1
ATOM 739 N N . LEU A 1 91 ? -12.605 3.597 15.860 1.00 83.12 91 LEU A N 1
ATOM 740 C CA . LEU A 1 91 ? -11.490 3.944 14.985 1.00 83.12 91 LEU A CA 1
ATOM 741 C C . LEU A 1 91 ? -10.148 3.576 15.631 1.00 83.12 91 LEU A C 1
ATOM 743 O O . LEU A 1 91 ? -9.327 2.911 14.998 1.00 83.12 91 LEU A O 1
ATOM 747 N N . GLY A 1 92 ? -9.951 3.953 16.897 1.00 81.56 92 GLY A N 1
ATOM 748 C CA . GLY A 1 92 ? -8.750 3.634 17.668 1.00 81.56 92 GLY A CA 1
ATOM 749 C C . GLY A 1 92 ? -8.524 2.129 17.811 1.00 81.56 92 GLY A C 1
ATOM 750 O O . GLY A 1 92 ? -7.422 1.651 17.537 1.00 81.56 92 GLY A O 1
ATOM 751 N N . ARG A 1 93 ? -9.573 1.364 18.149 1.00 80.25 93 ARG A N 1
ATOM 752 C CA . ARG A 1 93 ? -9.512 -0.107 18.238 1.00 80.25 93 ARG A CA 1
ATOM 753 C C . ARG A 1 93 ? -9.176 -0.745 16.887 1.00 80.25 93 ARG A C 1
ATOM 755 O O . ARG A 1 93 ? -8.335 -1.638 16.824 1.00 80.25 93 ARG A O 1
ATOM 762 N N . THR A 1 94 ? -9.779 -0.259 15.801 1.00 80.25 94 THR A N 1
ATOM 763 C CA . THR A 1 94 ? -9.537 -0.795 14.449 1.00 80.25 94 THR A CA 1
ATOM 764 C C . THR A 1 94 ? -8.102 -0.525 13.986 1.00 80.25 94 THR A C 1
ATOM 766 O O . THR A 1 94 ? -7.440 -1.423 13.470 1.00 80.25 94 THR A O 1
ATOM 769 N N . LEU A 1 95 ? -7.582 0.685 14.224 1.00 78.44 95 LEU A N 1
ATOM 770 C CA . LEU A 1 95 ? -6.189 1.029 13.919 1.00 78.44 95 LEU A CA 1
ATOM 771 C C . LEU A 1 95 ? -5.206 0.203 14.754 1.00 78.44 95 LEU A C 1
ATOM 773 O O . LEU A 1 95 ? -4.230 -0.318 14.216 1.00 78.44 95 LEU A O 1
ATOM 777 N N . ALA A 1 96 ? -5.481 0.036 16.050 1.00 77.94 96 ALA A N 1
ATOM 778 C CA . ALA A 1 96 ? -4.677 -0.812 16.920 1.00 77.94 96 ALA A CA 1
ATOM 779 C C . ALA A 1 96 ? -4.655 -2.266 16.420 1.00 77.94 96 ALA A C 1
ATOM 781 O O . ALA A 1 96 ? -3.584 -2.862 16.367 1.00 77.94 96 ALA A O 1
ATOM 782 N N . GLY A 1 97 ? -5.794 -2.805 15.973 1.00 74.19 97 GLY A N 1
ATOM 783 C CA . GLY A 1 97 ? -5.885 -4.149 15.395 1.00 74.19 97 GLY A CA 1
ATOM 784 C C . GLY A 1 97 ? -5.132 -4.329 14.070 1.00 74.19 97 GLY A C 1
ATOM 785 O O . GLY A 1 97 ? -4.694 -5.434 13.771 1.00 74.19 97 GLY A O 1
ATOM 786 N N . HIS A 1 98 ? -4.940 -3.263 13.288 1.00 72.44 98 HIS A N 1
ATOM 787 C CA . HIS A 1 98 ? -4.131 -3.310 12.062 1.00 72.44 98 HIS A CA 1
ATOM 788 C C . HIS A 1 98 ? -2.618 -3.200 12.320 1.00 72.44 98 HIS A C 1
ATOM 790 O O . HIS A 1 98 ? -1.828 -3.629 11.482 1.00 72.44 98 HIS A O 1
ATOM 796 N N . ILE A 1 99 ? -2.205 -2.611 13.447 1.00 74.56 99 ILE A N 1
ATOM 797 C CA . ILE A 1 99 ? -0.789 -2.348 13.766 1.00 74.56 99 ILE A CA 1
ATOM 798 C C . ILE A 1 99 ? -0.220 -3.405 14.720 1.00 74.56 99 ILE A C 1
ATOM 800 O O . ILE A 1 99 ? 0.939 -3.805 14.603 1.00 74.56 99 ILE A O 1
ATOM 804 N N . LEU A 1 100 ? -1.016 -3.835 15.696 1.00 76.62 100 LEU A N 1
ATOM 805 C CA . LEU A 1 100 ? -0.595 -4.752 16.745 1.00 76.62 100 LEU A CA 1
ATOM 806 C C . LEU A 1 100 ? -0.863 -6.197 16.333 1.00 76.62 100 LEU A C 1
ATOM 808 O O . LEU A 1 100 ? -1.860 -6.511 15.689 1.00 76.62 100 LEU A O 1
ATOM 812 N N . LYS A 1 101 ? 0.009 -7.107 16.778 1.00 74.38 101 LYS A N 1
ATOM 813 C CA . LYS A 1 101 ? -0.296 -8.540 16.730 1.00 74.38 101 LYS A CA 1
ATOM 814 C C . LYS A 1 101 ? -1.554 -8.815 17.549 1.00 74.38 101 LYS A C 1
ATOM 816 O O . LYS A 1 101 ? -1.750 -8.181 18.588 1.00 74.38 101 LYS A O 1
ATOM 821 N N . ALA A 1 102 ? -2.358 -9.780 17.106 1.00 71.00 102 ALA A N 1
ATOM 822 C CA . ALA A 1 102 ? -3.635 -10.116 17.732 1.00 71.00 102 ALA A CA 1
ATOM 823 C C . ALA A 1 102 ? -3.508 -10.311 19.253 1.00 71.00 102 ALA A C 1
ATOM 825 O O . ALA A 1 102 ? -4.330 -9.792 20.002 1.00 71.00 102 ALA A O 1
ATOM 826 N N . GLU A 1 103 ? -2.425 -10.946 19.720 1.00 73.19 103 GLU A N 1
ATOM 827 C CA . GLU A 1 103 ? -2.196 -11.175 21.153 1.00 73.19 103 GLU A CA 1
ATOM 828 C C . GLU A 1 103 ? -2.008 -9.870 21.950 1.00 73.19 103 GLU A C 1
ATOM 830 O O . GLU A 1 103 ? -2.470 -9.743 23.083 1.00 73.19 103 GLU A O 1
ATOM 835 N N . VAL A 1 104 ? -1.331 -8.882 21.359 1.00 74.75 104 VAL A N 1
ATOM 836 C CA . VAL A 1 104 ? -1.059 -7.584 21.996 1.00 74.75 104 VAL A CA 1
ATOM 837 C C . VAL A 1 104 ? -2.291 -6.687 21.934 1.00 74.75 104 VAL A C 1
ATOM 839 O O . VAL A 1 104 ? -2.577 -5.982 22.899 1.00 74.75 104 VAL A O 1
ATOM 842 N N . ALA A 1 105 ? -3.040 -6.741 20.828 1.00 70.25 105 ALA A N 1
ATOM 843 C CA . ALA A 1 105 ? -4.309 -6.037 20.690 1.00 70.25 105 ALA A CA 1
ATOM 844 C C . ALA A 1 105 ? -5.327 -6.519 21.736 1.00 70.25 105 ALA A C 1
ATOM 846 O O . ALA A 1 105 ? -5.935 -5.692 22.410 1.00 70.25 105 ALA A O 1
ATOM 847 N N . GLN A 1 106 ? -5.447 -7.838 21.933 1.00 69.38 106 GLN A N 1
ATOM 848 C CA . GLN A 1 106 ? -6.351 -8.443 22.916 1.00 69.38 106 GLN A CA 1
ATOM 849 C C . GLN A 1 106 ? -6.057 -7.947 24.339 1.00 69.38 106 G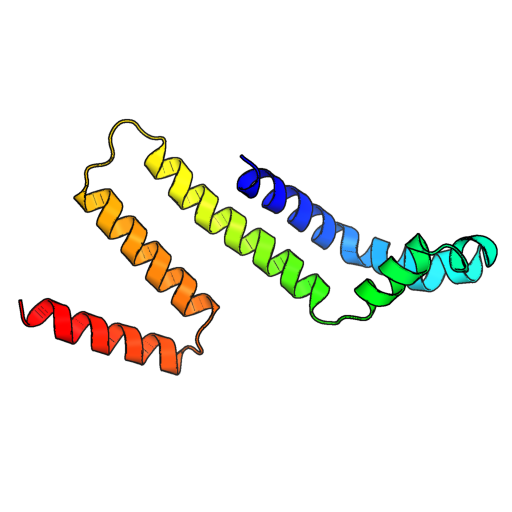LN A C 1
ATOM 851 O O . GLN A 1 106 ? -6.948 -7.459 25.028 1.00 69.38 106 GLN A O 1
ATOM 856 N N . LYS A 1 107 ? -4.781 -7.971 24.736 1.00 76.19 107 LYS A N 1
ATOM 857 C CA . LYS A 1 107 ? -4.343 -7.522 26.061 1.00 76.19 107 LYS A CA 1
ATOM 858 C C . LYS A 1 107 ? -4.608 -6.030 26.302 1.00 76.19 107 LYS A C 1
ATOM 860 O O . LYS A 1 107 ? -5.009 -5.635 27.390 1.00 76.19 107 LYS A O 1
ATOM 865 N N . LEU A 1 108 ? -4.418 -5.197 25.277 1.00 73.50 108 LEU A N 1
ATOM 866 C CA . LEU A 1 108 ? -4.718 -3.762 25.343 1.00 73.50 108 LEU A CA 1
ATOM 867 C C . LEU A 1 108 ? -6.218 -3.488 25.505 1.00 73.50 108 LEU A C 1
ATOM 869 O O . LEU A 1 108 ? -6.589 -2.561 26.222 1.00 73.50 108 LEU A O 1
ATOM 873 N N . LEU A 1 109 ? -7.074 -4.287 24.862 1.00 69.94 109 LEU A N 1
ATOM 874 C CA . LEU A 1 109 ? -8.528 -4.188 25.013 1.00 69.94 109 LEU A CA 1
ATOM 875 C C . LEU A 1 109 ? -8.972 -4.581 26.431 1.00 69.94 109 LEU A C 1
ATOM 877 O O . LEU A 1 109 ? -9.731 -3.837 27.052 1.00 69.94 109 LEU A O 1
ATOM 881 N N . GLU A 1 110 ? -8.426 -5.671 26.976 1.00 75.94 110 GLU A N 1
ATOM 882 C CA . GLU A 1 110 ? -8.672 -6.119 28.357 1.00 75.94 110 GLU A CA 1
ATOM 883 C C . GLU A 1 110 ? -8.229 -5.062 29.394 1.00 75.94 110 GLU A C 1
ATOM 885 O O . GLU A 1 110 ? -8.956 -4.740 30.343 1.00 75.94 110 GLU A O 1
ATOM 890 N N . ASP A 1 111 ? -7.062 -4.444 29.182 1.00 74.62 111 ASP A N 1
ATOM 891 C CA . ASP A 1 111 ? -6.530 -3.387 30.050 1.00 74.62 111 ASP A CA 1
ATOM 892 C C . ASP A 1 111 ? -7.354 -2.084 29.986 1.00 74.62 111 ASP A C 1
ATOM 894 O O . ASP A 1 111 ? -7.433 -1.350 30.978 1.00 74.62 111 ASP A O 1
ATOM 898 N N . LEU A 1 112 ? -7.976 -1.775 28.845 1.00 70.69 112 LEU A N 1
ATOM 899 C CA . LEU A 1 112 ? -8.850 -0.606 28.690 1.00 70.69 112 LEU A CA 1
ATOM 900 C C . LEU A 1 112 ? -10.221 -0.830 29.341 1.00 70.69 112 LEU A C 1
ATOM 902 O O . LEU A 1 112 ? -10.717 0.058 30.036 1.00 70.69 112 LEU A O 1
ATOM 906 N N . GLU A 1 113 ? -10.803 -2.022 29.198 1.00 69.38 113 GLU A N 1
ATOM 907 C CA . GLU A 1 113 ? -12.090 -2.374 29.816 1.00 69.38 113 GLU A CA 1
ATOM 908 C C . GLU A 1 113 ? -11.992 -2.420 31.350 1.00 69.38 113 GLU A C 1
ATOM 910 O O . GLU A 1 113 ? -12.867 -1.903 32.050 1.00 69.38 113 GLU A O 1
ATOM 915 N N . SER A 1 114 ? -10.869 -2.904 31.892 1.00 62.81 114 SER A N 1
ATOM 916 C CA . SER A 1 114 ? -10.623 -2.920 33.343 1.00 62.81 114 SER A CA 1
ATOM 917 C C . SER A 1 114 ? -10.492 -1.525 33.984 1.00 62.81 114 SER A C 1
ATOM 919 O O . SER A 1 114 ? -10.730 -1.373 35.187 1.00 62.81 114 SER A O 1
ATOM 921 N N . LYS A 1 115 ? -10.139 -0.494 33.201 1.00 59.16 115 LYS A N 1
ATOM 922 C CA . LYS A 1 115 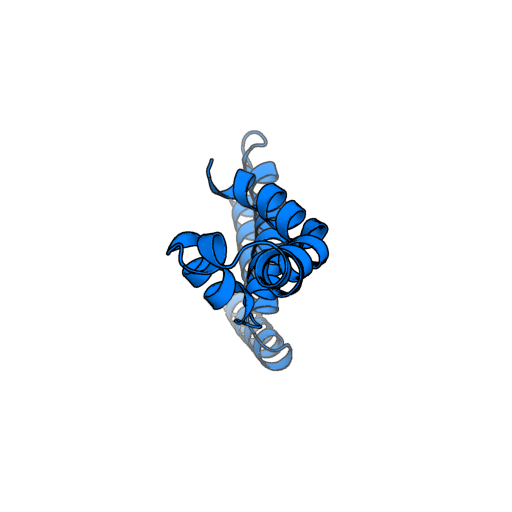? -10.035 0.903 33.663 1.00 59.16 115 LYS A CA 1
ATOM 923 C C . LYS A 1 115 ? -11.360 1.656 33.582 1.00 59.16 115 LYS A C 1
ATOM 925 O O . LYS A 1 115 ? -11.602 2.512 34.430 1.00 59.16 115 LYS A O 1
ATOM 930 N N . THR A 1 116 ? -12.218 1.325 32.620 1.00 55.03 116 THR A N 1
ATOM 931 C CA . THR A 1 116 ? -13.546 1.945 32.466 1.00 55.03 116 THR A CA 1
ATOM 932 C C . THR A 1 116 ? -14.518 1.506 33.566 1.00 55.03 116 THR A C 1
ATOM 934 O O . THR A 1 116 ? -15.318 2.314 34.018 1.00 55.03 116 THR A O 1
ATOM 937 N N . VAL A 1 117 ? -14.396 0.274 34.079 1.00 50.59 117 VAL A N 1
ATOM 938 C CA . VAL A 1 117 ? -15.233 -0.254 35.184 1.00 50.59 117 VAL A CA 1
ATOM 939 C C . VAL A 1 117 ? -14.869 0.341 36.559 1.00 50.59 117 VAL A C 1
ATOM 941 O O . VAL A 1 117 ? -15.632 0.222 37.512 1.00 50.59 117 VAL A O 1
ATOM 944 N N . ARG A 1 118 ? -13.708 0.998 36.690 1.00 46.78 118 ARG A N 1
ATOM 945 C CA . ARG A 1 118 ? -13.239 1.606 37.954 1.00 46.78 118 ARG A CA 1
ATOM 946 C C . ARG A 1 118 ? -13.584 3.096 38.104 1.00 46.78 118 ARG A C 1
ATOM 948 O O . ARG A 1 118 ? -13.039 3.736 39.004 1.00 46.78 118 ARG A O 1
ATOM 955 N N . ARG A 1 119 ? -14.432 3.653 37.236 1.00 40.53 119 ARG A N 1
ATOM 956 C CA . ARG A 1 119 ? -14.949 5.024 37.349 1.00 40.53 119 ARG A CA 1
ATOM 957 C C . ARG A 1 119 ? -16.429 5.037 37.679 1.00 40.53 119 ARG A C 1
ATOM 959 O O . ARG A 1 119 ? -17.156 4.207 37.100 1.00 40.53 119 ARG A O 1
#

Secondary structure (D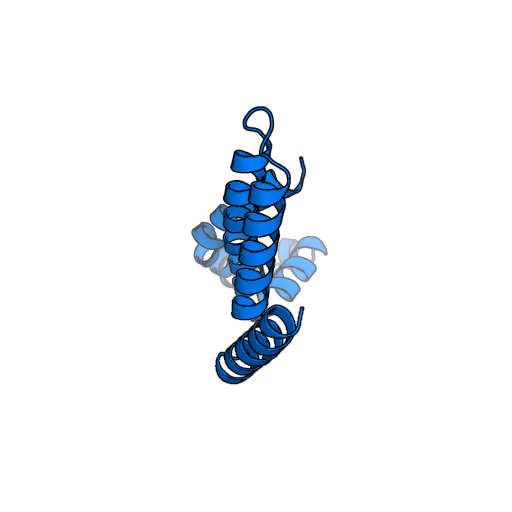SSP, 8-state):
-HHHHHHHHHHHHHHTHHHHHHIIIIIHHHH-HHHHTSHHHHHHHHHHT-TTHHHHHHHHHHHHHHHHHHHHHHHSS---HHHHHHHHHHHHHHHHHHHS-HHHHHHHHHHHHHHHTT-